Protein AF-A0A838DEV9-F1 (afdb_monomer_lite)

pLDDT: mean 85.64, std 13.44, range [37.09, 95.88]

Structure (mmCIF, N/CA/C/O backbone):
data_AF-A0A838DEV9-F1
#
_entry.id   AF-A0A838DEV9-F1
#
loop_
_atom_site.group_PDB
_atom_site.id
_atom_site.type_symbol
_atom_site.label_atom_id
_atom_site.label_alt_id
_atom_site.label_comp_id
_atom_site.label_asym_id
_atom_site.label_entity_id
_atom_site.label_seq_id
_atom_site.pdbx_PDB_ins_code
_atom_site.Cartn_x
_atom_site.Cartn_y
_atom_site.Cartn_z
_atom_site.occupancy
_atom_site.B_iso_or_equiv
_atom_site.auth_seq_id
_atom_site.auth_comp_id
_atom_site.auth_asym_id
_atom_site.auth_atom_id
_atom_site.pdbx_PDB_model_num
ATOM 1 N N . MET A 1 1 ? 2.112 0.682 4.768 1.00 68.56 1 MET A N 1
ATOM 2 C CA . MET A 1 1 ? 2.849 -0.602 4.944 1.00 68.56 1 MET A CA 1
ATOM 3 C C . MET A 1 1 ? 4.319 -0.300 5.210 1.00 68.56 1 MET A C 1
ATOM 5 O O . MET A 1 1 ? 4.799 0.676 4.663 1.00 68.56 1 MET A O 1
ATOM 9 N N . THR A 1 2 ? 5.035 -1.072 6.036 1.00 70.88 2 THR A N 1
ATOM 10 C CA . THR A 1 2 ? 6.405 -0.718 6.493 1.00 70.88 2 THR A CA 1
ATOM 11 C C . THR A 1 2 ? 7.540 -1.089 5.528 1.00 70.88 2 THR A C 1
ATOM 13 O O . THR A 1 2 ? 8.685 -0.697 5.756 1.00 70.88 2 THR A O 1
ATOM 16 N N . GLY A 1 3 ? 7.267 -1.916 4.513 1.00 71.44 3 GLY A N 1
ATOM 17 C CA . GLY A 1 3 ? 8.285 -2.483 3.618 1.00 71.44 3 GLY A CA 1
ATOM 18 C C . GLY A 1 3 ? 9.318 -3.397 4.300 1.00 71.44 3 GLY A C 1
ATOM 19 O O . GLY A 1 3 ? 10.288 -3.797 3.673 1.00 71.44 3 GLY A O 1
ATOM 20 N N . HIS A 1 4 ? 9.118 -3.731 5.581 1.00 79.25 4 HIS A N 1
ATOM 21 C CA . HIS A 1 4 ? 10.012 -4.556 6.394 1.00 79.25 4 HIS A CA 1
ATOM 22 C C . HIS A 1 4 ? 9.183 -5.564 7.188 1.00 79.25 4 HIS A C 1
ATOM 24 O O . HIS A 1 4 ? 8.400 -5.163 8.053 1.00 79.25 4 HIS A O 1
ATOM 30 N N . ALA A 1 5 ? 9.377 -6.861 6.934 1.00 81.50 5 ALA A N 1
ATOM 31 C CA . ALA A 1 5 ? 8.543 -7.921 7.505 1.00 81.50 5 ALA A CA 1
ATOM 32 C C . ALA A 1 5 ? 8.507 -7.905 9.044 1.00 81.50 5 ALA A C 1
ATOM 34 O O . ALA A 1 5 ? 7.425 -7.922 9.625 1.00 81.50 5 ALA A O 1
ATOM 35 N N . ALA A 1 6 ? 9.663 -7.774 9.705 1.00 86.25 6 ALA A N 1
ATOM 36 C CA . ALA A 1 6 ? 9.735 -7.716 11.169 1.00 86.25 6 ALA A CA 1
ATOM 37 C C . ALA A 1 6 ? 8.945 -6.523 11.741 1.00 86.25 6 ALA A C 1
ATOM 39 O O . ALA A 1 6 ? 8.083 -6.695 12.599 1.00 86.25 6 ALA A O 1
ATOM 40 N N . LYS A 1 7 ? 9.144 -5.323 11.179 1.00 87.75 7 LYS A N 1
ATOM 41 C CA . LYS A 1 7 ? 8.395 -4.119 11.577 1.00 87.75 7 LYS A CA 1
ATOM 42 C C . LYS A 1 7 ? 6.895 -4.253 11.290 1.00 87.75 7 LYS A C 1
ATOM 44 O O . LYS A 1 7 ? 6.072 -3.775 12.061 1.00 87.75 7 LYS A O 1
ATOM 49 N N . ALA A 1 8 ? 6.523 -4.895 10.179 1.00 86.69 8 ALA A N 1
ATOM 50 C CA . ALA A 1 8 ? 5.122 -5.161 9.856 1.00 86.69 8 ALA A CA 1
ATOM 51 C C . ALA A 1 8 ? 4.482 -6.099 10.890 1.00 86.69 8 ALA A C 1
ATOM 53 O O . ALA A 1 8 ? 3.365 -5.847 11.337 1.00 86.69 8 ALA A O 1
ATOM 54 N N . GLN A 1 9 ? 5.203 -7.144 11.303 1.00 90.75 9 GLN A N 1
ATOM 55 C CA . GLN A 1 9 ? 4.759 -8.080 12.330 1.00 90.75 9 GLN A CA 1
ATOM 56 C C . GLN A 1 9 ? 4.582 -7.390 13.688 1.00 90.75 9 GLN A C 1
ATOM 58 O O . GLN A 1 9 ? 3.568 -7.610 14.348 1.00 90.75 9 GLN A O 1
ATOM 63 N N . GLU A 1 10 ? 5.514 -6.525 14.088 1.00 92.88 10 GLU A N 1
ATOM 64 C CA . GLU A 1 10 ? 5.401 -5.732 15.318 1.00 92.88 10 GLU A CA 1
ATOM 65 C C . GLU A 1 10 ? 4.161 -4.831 15.303 1.00 92.88 10 GLU A C 1
ATOM 67 O O . GLU A 1 10 ? 3.377 -4.836 16.256 1.00 92.88 10 GLU A O 1
ATOM 72 N N . VAL A 1 11 ? 3.940 -4.104 14.201 1.00 93.06 11 VAL A N 1
ATOM 73 C CA . VAL A 1 11 ? 2.749 -3.263 14.023 1.00 93.06 11 VAL A CA 1
ATOM 74 C C . VAL A 1 11 ? 1.473 -4.101 14.092 1.00 93.06 11 VAL A C 1
ATOM 76 O O . VAL A 1 11 ? 0.559 -3.750 14.836 1.00 93.06 11 VAL A O 1
ATOM 79 N N . PHE A 1 12 ? 1.424 -5.230 13.382 1.00 92.75 12 PHE A N 1
ATOM 80 C CA . PHE A 1 12 ? 0.277 -6.138 13.395 1.00 92.75 12 PHE A CA 1
ATOM 81 C C . PHE A 1 12 ? -0.042 -6.635 14.809 1.00 92.75 12 PHE A C 1
ATOM 83 O O . PHE A 1 12 ? -1.183 -6.541 15.261 1.00 92.75 12 PHE A O 1
ATOM 90 N N . GLN A 1 13 ? 0.966 -7.124 15.535 1.00 95.06 13 GLN A N 1
ATOM 91 C CA . GLN A 1 13 ? 0.799 -7.612 16.904 1.00 95.06 13 GLN A CA 1
ATOM 92 C C . GLN A 1 13 ? 0.343 -6.500 17.853 1.00 95.06 13 GLN A C 1
ATOM 94 O O . GLN A 1 13 ? -0.484 -6.741 18.734 1.00 95.06 13 GLN A O 1
ATOM 99 N N . ALA A 1 14 ? 0.856 -5.280 17.681 1.00 95.44 14 ALA A N 1
ATOM 100 C CA . ALA A 1 14 ? 0.460 -4.135 18.488 1.00 95.44 14 ALA A CA 1
ATOM 101 C C . ALA A 1 14 ? -0.999 -3.720 18.230 1.00 95.44 14 ALA A C 1
ATOM 103 O O . ALA A 1 14 ? -1.735 -3.488 19.189 1.00 95.44 14 ALA A O 1
ATOM 104 N N . THR A 1 15 ? -1.438 -3.686 16.968 1.00 95.44 15 THR A N 1
ATOM 105 C CA . THR A 1 15 ? -2.837 -3.409 16.603 1.00 95.44 15 THR A CA 1
ATOM 106 C C . THR A 1 15 ? -3.778 -4.518 17.085 1.00 95.44 15 THR A C 1
ATOM 108 O O . THR A 1 15 ? -4.846 -4.225 17.619 1.00 95.44 15 THR A O 1
ATOM 111 N N . LEU A 1 16 ? -3.378 -5.791 16.983 1.00 95.06 16 LEU A N 1
ATOM 112 C CA . LEU A 1 16 ? -4.166 -6.914 17.501 1.00 95.06 16 LEU A CA 1
ATOM 113 C C . LEU A 1 16 ? -4.321 -6.857 19.023 1.00 95.06 16 LEU A C 1
ATOM 115 O O . LEU A 1 16 ? -5.416 -7.077 19.538 1.00 95.06 16 LEU A O 1
ATOM 119 N N . ARG A 1 17 ? -3.245 -6.525 19.744 1.00 95.56 17 ARG A N 1
ATOM 120 C CA . ARG A 1 17 ? -3.289 -6.344 21.199 1.00 95.56 17 ARG A CA 1
ATOM 121 C C . ARG A 1 17 ? -4.254 -5.225 21.591 1.00 95.56 17 ARG A C 1
ATOM 123 O O . ARG A 1 17 ? -5.054 -5.419 22.498 1.00 95.56 17 ARG A O 1
ATOM 130 N N . GLU A 1 18 ? -4.206 -4.093 20.893 1.00 95.25 18 GLU A N 1
ATOM 131 C CA . GLU A 1 18 ? -5.132 -2.975 21.110 1.00 95.25 18 GLU A CA 1
ATOM 132 C C . GLU A 1 18 ? -6.590 -3.393 20.864 1.00 95.25 18 GLU A C 1
ATOM 134 O O . GLU A 1 18 ? -7.459 -3.108 21.685 1.00 95.25 18 GLU A O 1
ATOM 139 N N . ALA A 1 19 ? -6.862 -4.121 19.776 1.00 94.25 19 ALA A N 1
ATOM 140 C CA . ALA A 1 19 ? -8.199 -4.634 19.480 1.00 94.25 19 ALA A CA 1
ATOM 141 C C . ALA A 1 19 ? -8.722 -5.561 20.589 1.00 94.25 19 ALA A C 1
ATOM 143 O O . ALA A 1 19 ? -9.878 -5.450 20.997 1.00 94.25 19 ALA A O 1
ATOM 144 N N . ALA A 1 20 ? -7.867 -6.458 21.090 1.00 94.69 20 ALA A N 1
ATOM 145 C CA . ALA A 1 20 ? -8.215 -7.391 22.155 1.00 94.69 20 ALA A CA 1
ATOM 146 C C . ALA A 1 20 ? -8.503 -6.674 23.483 1.00 94.69 20 ALA A C 1
ATOM 148 O O . ALA A 1 20 ? -9.487 -6.997 24.145 1.00 94.69 20 ALA A O 1
ATOM 149 N N . LEU A 1 21 ? -7.687 -5.680 23.853 1.00 95.56 21 LEU A N 1
ATOM 150 C CA . LEU A 1 21 ? -7.905 -4.869 25.057 1.00 95.56 21 LEU A CA 1
ATOM 151 C C . LEU A 1 21 ? -9.231 -4.108 24.980 1.00 95.56 21 LEU A C 1
ATOM 153 O O . LEU A 1 21 ? -10.036 -4.174 25.901 1.00 95.56 21 LEU A O 1
ATOM 157 N N . ARG A 1 22 ? -9.491 -3.447 23.852 1.00 94.31 22 ARG A N 1
ATOM 158 C CA . ARG A 1 22 ? -10.754 -2.752 23.579 1.00 94.31 22 ARG A CA 1
ATOM 159 C C . ARG A 1 22 ? -11.970 -3.662 23.707 1.00 94.31 22 ARG A C 1
ATOM 161 O O . ARG A 1 22 ? -12.927 -3.320 24.393 1.00 94.31 22 ARG A O 1
ATOM 168 N N . ALA A 1 23 ? -11.911 -4.843 23.096 1.00 94.31 23 ALA A N 1
ATOM 169 C CA . ALA A 1 23 ? -12.980 -5.829 23.201 1.00 94.31 23 ALA A CA 1
ATOM 170 C C . ALA A 1 23 ? -13.193 -6.305 24.651 1.00 94.31 23 ALA A C 1
ATOM 172 O O . ALA A 1 23 ? -14.332 -6.476 25.071 1.00 94.31 23 ALA A O 1
ATOM 173 N N . ALA A 1 24 ? -12.121 -6.466 25.436 1.00 95.88 24 ALA A N 1
ATOM 174 C CA . ALA A 1 24 ? -12.216 -6.828 26.853 1.00 95.88 24 ALA A CA 1
ATOM 175 C C . ALA A 1 24 ? -12.859 -5.732 27.726 1.00 95.88 24 ALA A C 1
ATOM 177 O O . ALA A 1 24 ? -13.375 -6.034 28.800 1.00 95.88 24 ALA A O 1
ATOM 178 N N . HIS A 1 25 ? -12.849 -4.480 27.262 1.00 95.25 25 HIS A N 1
ATOM 179 C CA . HIS A 1 25 ? -13.494 -3.335 27.906 1.00 95.25 25 HIS A CA 1
ATOM 180 C C . HIS A 1 25 ? -14.892 -3.016 27.346 1.00 95.25 25 HIS A C 1
ATOM 182 O O . HIS A 1 25 ? -15.428 -1.959 27.655 1.00 95.25 25 HIS A O 1
ATOM 188 N N . ASP A 1 26 ? -15.486 -3.916 26.553 1.00 94.25 26 ASP A N 1
ATOM 189 C CA . ASP A 1 26 ? -16.790 -3.722 25.892 1.00 94.25 26 ASP A CA 1
ATOM 190 C C . ASP A 1 26 ? -16.815 -2.540 24.895 1.00 94.25 26 ASP A C 1
ATOM 192 O O . ASP A 1 26 ? -17.859 -1.986 24.558 1.00 94.25 26 ASP A O 1
ATOM 196 N N . GLU A 1 27 ? -15.644 -2.174 24.363 1.00 94.88 27 GLU A N 1
ATOM 197 C CA . GLU A 1 27 ? -15.465 -1.113 23.366 1.00 94.88 27 GLU A CA 1
ATOM 198 C C . GLU A 1 27 ? -14.863 -1.658 22.055 1.00 94.88 27 GLU A C 1
ATOM 200 O O . GLU A 1 27 ? -13.807 -1.188 21.616 1.00 94.88 27 GLU A O 1
ATOM 205 N N . PRO A 1 28 ? -15.473 -2.665 21.395 1.00 92.25 28 PRO A N 1
ATOM 206 C CA . PRO A 1 28 ? -14.883 -3.271 20.208 1.00 92.25 28 PRO A CA 1
ATOM 207 C C . PRO A 1 28 ? -14.678 -2.245 19.075 1.00 92.25 28 PRO A C 1
ATOM 209 O O . PRO A 1 28 ? -15.364 -1.218 19.011 1.00 92.25 28 PRO A O 1
ATOM 212 N N . PRO A 1 29 ? -13.745 -2.513 18.141 1.00 91.88 29 PRO A N 1
ATOM 213 C CA . PRO A 1 29 ? -13.544 -1.678 16.964 1.00 91.88 29 PRO A CA 1
ATOM 214 C C . PRO A 1 29 ? -14.853 -1.316 16.245 1.00 91.88 29 PRO A C 1
ATOM 216 O O . PRO A 1 29 ? -15.685 -2.176 15.968 1.00 91.88 29 PRO A O 1
ATOM 219 N N . LYS A 1 30 ? -15.016 -0.028 15.913 1.00 87.19 30 LYS A N 1
ATOM 220 C CA . LYS A 1 30 ? -16.280 0.542 15.401 1.00 87.19 30 LYS A CA 1
ATOM 221 C C . LYS A 1 30 ? -16.726 -0.011 14.044 1.00 87.19 30 LYS A C 1
ATOM 223 O O . LYS A 1 30 ? -17.903 0.061 13.711 1.00 87.19 30 LYS A O 1
ATOM 228 N N . ASP A 1 31 ? -15.781 -0.485 13.240 1.00 90.56 31 ASP A N 1
ATOM 229 C CA . ASP A 1 31 ? -16.024 -1.055 11.920 1.00 90.56 31 ASP A CA 1
ATOM 230 C C . ASP A 1 31 ? -14.884 -2.014 11.534 1.00 90.56 31 ASP A C 1
ATOM 232 O O . ASP A 1 31 ? -13.831 -2.049 12.179 1.00 90.56 31 ASP A O 1
ATOM 236 N N . ARG A 1 32 ? -15.077 -2.771 10.446 1.00 88.19 32 ARG A N 1
ATOM 237 C CA . ARG A 1 32 ? -14.072 -3.717 9.931 1.00 88.19 32 ARG A CA 1
ATOM 238 C C . ARG A 1 32 ? -12.768 -3.059 9.465 1.00 88.19 32 ARG A C 1
ATOM 240 O O . ARG A 1 32 ? -11.741 -3.725 9.405 1.00 88.19 32 ARG A O 1
ATOM 247 N N . LEU A 1 33 ? -12.795 -1.771 9.115 1.00 91.31 33 LEU A N 1
ATOM 248 C CA . LEU A 1 33 ? -11.632 -1.039 8.608 1.00 91.31 33 LEU A CA 1
ATOM 249 C C . LEU A 1 33 ? -10.743 -0.500 9.725 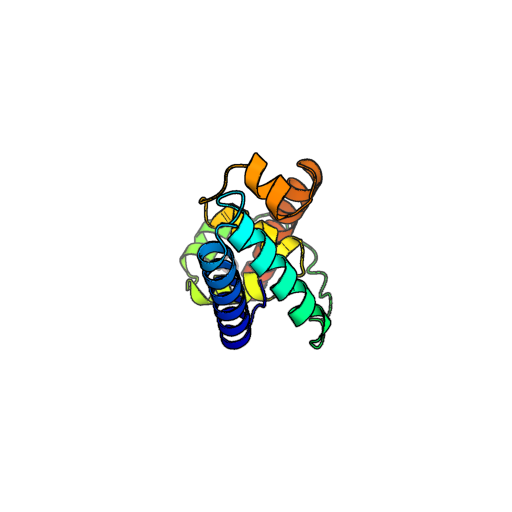1.00 91.31 33 LEU A C 1
ATOM 251 O O . LEU A 1 33 ? -9.605 -0.123 9.456 1.00 91.31 33 LEU A O 1
ATOM 255 N N . TRP A 1 34 ? -11.236 -0.457 10.965 1.00 93.88 34 TRP A N 1
ATOM 256 C CA . TRP A 1 34 ? -10.496 0.062 12.110 1.00 93.88 34 TRP A CA 1
ATOM 257 C C . TRP A 1 34 ? -9.109 -0.570 12.227 1.00 93.88 34 TRP A C 1
ATOM 259 O O . TRP A 1 34 ? -8.134 0.164 12.365 1.00 93.88 34 TRP A O 1
ATOM 269 N N . PHE A 1 35 ? -9.010 -1.895 12.075 1.00 92.31 35 PHE A N 1
ATOM 270 C CA . PHE A 1 35 ? -7.734 -2.605 12.174 1.00 92.31 35 PHE A CA 1
ATOM 271 C C . PHE A 1 35 ? -6.747 -2.123 11.106 1.00 92.31 35 PHE A C 1
ATOM 273 O O . PHE A 1 35 ? -5.594 -1.825 11.403 1.00 92.31 35 PHE A O 1
ATOM 280 N N . PHE A 1 36 ? -7.211 -1.983 9.864 1.00 91.62 36 PHE A N 1
ATOM 281 C CA . PHE A 1 36 ? -6.382 -1.536 8.747 1.00 91.62 36 PHE A CA 1
ATOM 282 C C . PHE A 1 36 ? -5.963 -0.071 8.887 1.00 91.62 36 PHE A C 1
ATOM 284 O O . PHE A 1 36 ? -4.811 0.256 8.605 1.00 91.62 36 PHE A O 1
ATOM 291 N N . ARG A 1 37 ? -6.862 0.807 9.353 1.00 92.31 37 ARG A N 1
ATOM 292 C CA . ARG A 1 37 ? -6.548 2.223 9.606 1.00 92.31 37 ARG A CA 1
ATOM 293 C C . ARG A 1 37 ? -5.508 2.370 10.714 1.00 92.31 37 ARG A C 1
ATOM 295 O O . ARG A 1 37 ? -4.518 3.069 10.519 1.00 92.31 37 ARG A O 1
ATOM 302 N N . ASP A 1 38 ? -5.702 1.679 11.836 1.00 92.88 38 ASP A N 1
ATOM 303 C CA . ASP A 1 38 ? -4.782 1.719 12.976 1.00 92.88 38 ASP A CA 1
ATOM 304 C C . ASP A 1 38 ? -3.407 1.142 12.605 1.00 92.88 38 ASP A C 1
ATOM 306 O O . ASP A 1 38 ? -2.380 1.791 12.810 1.00 92.88 38 ASP A O 1
ATOM 310 N N . ALA A 1 39 ? -3.380 -0.023 11.949 1.00 92.38 39 ALA A N 1
ATOM 311 C CA . ALA A 1 39 ? -2.143 -0.623 11.462 1.00 92.38 39 ALA A CA 1
ATOM 312 C C . ALA A 1 39 ? -1.430 0.282 10.444 1.00 92.38 39 ALA A C 1
ATOM 314 O O . ALA A 1 39 ? -0.212 0.452 10.520 1.00 92.38 39 ALA A O 1
ATOM 315 N N . ARG A 1 40 ? -2.161 0.910 9.509 1.00 90.50 40 ARG A N 1
ATOM 316 C CA . ARG A 1 40 ? -1.586 1.869 8.552 1.00 90.50 40 ARG A CA 1
ATOM 317 C C . ARG A 1 40 ? -0.960 3.056 9.276 1.00 90.50 40 ARG A C 1
ATOM 319 O O . ARG A 1 40 ? 0.184 3.382 8.980 1.00 90.50 40 ARG A O 1
ATOM 326 N N . TRP A 1 41 ? -1.671 3.672 10.217 1.00 90.75 41 TRP A N 1
ATOM 327 C CA . TRP A 1 41 ? -1.164 4.817 10.974 1.00 90.75 41 TRP A CA 1
ATOM 328 C C . TRP A 1 41 ? 0.120 4.471 11.741 1.00 90.75 41 TRP A C 1
ATOM 330 O O . TRP A 1 41 ? 1.123 5.172 11.624 1.00 90.75 41 TRP A O 1
ATOM 340 N N . ARG A 1 42 ? 0.150 3.317 12.418 1.00 91.25 42 ARG A N 1
ATOM 341 C CA . ARG A 1 42 ? 1.366 2.810 13.076 1.00 91.25 42 ARG A CA 1
ATOM 342 C C . ARG A 1 42 ? 2.507 2.550 12.090 1.00 91.25 42 ARG A C 1
ATOM 344 O O . ARG A 1 42 ? 3.656 2.848 12.401 1.00 91.25 42 ARG A O 1
ATOM 351 N N . CYS A 1 43 ? 2.211 2.028 10.896 1.00 88.62 43 CYS A N 1
ATOM 352 C CA . CYS A 1 43 ? 3.221 1.854 9.850 1.00 88.62 43 CYS A CA 1
ATOM 353 C C . CYS A 1 43 ? 3.830 3.189 9.403 1.00 88.62 43 CYS A C 1
ATOM 355 O O . CYS A 1 43 ? 5.030 3.227 9.147 1.00 88.62 43 CYS A O 1
ATOM 357 N N . LEU A 1 44 ? 3.021 4.248 9.282 1.00 86.25 44 LEU A N 1
ATOM 358 C CA . LEU A 1 44 ? 3.499 5.579 8.893 1.00 86.25 44 LEU A CA 1
ATOM 359 C C . LEU A 1 44 ? 4.466 6.136 9.942 1.00 86.25 44 LEU A C 1
ATOM 361 O O . LEU A 1 44 ? 5.569 6.530 9.585 1.00 86.25 44 LEU A O 1
ATOM 365 N N . ILE A 1 45 ? 4.121 6.035 11.229 1.00 86.88 45 ILE A N 1
ATOM 366 C CA . ILE A 1 45 ? 5.004 6.448 12.334 1.00 86.88 45 ILE A CA 1
ATOM 367 C C . ILE A 1 45 ? 6.340 5.702 12.292 1.00 86.88 45 ILE A C 1
ATOM 369 O O . ILE A 1 45 ? 7.407 6.302 12.395 1.00 86.88 45 ILE A O 1
ATOM 373 N N . VAL A 1 46 ? 6.300 4.378 12.124 1.00 83.31 46 VAL A N 1
ATOM 374 C CA . VAL A 1 46 ? 7.516 3.555 12.054 1.00 83.31 46 VAL A CA 1
ATOM 375 C C . VAL A 1 46 ? 8.366 3.900 10.824 1.00 83.31 46 VAL A C 1
ATOM 377 O O . VAL A 1 46 ? 9.594 3.816 10.884 1.00 83.31 46 VAL A O 1
ATOM 380 N N . ALA A 1 47 ? 7.735 4.276 9.709 1.00 76.12 47 ALA A N 1
ATOM 381 C CA . ALA A 1 47 ? 8.431 4.712 8.503 1.00 76.12 47 ALA A CA 1
ATOM 382 C C . ALA A 1 47 ? 9.075 6.099 8.676 1.00 76.12 47 ALA A C 1
ATOM 384 O O . ALA A 1 47 ? 10.197 6.292 8.220 1.00 76.12 47 ALA A O 1
ATOM 385 N N . GLU A 1 48 ? 8.419 7.028 9.376 1.00 72.62 48 GLU A N 1
ATOM 386 C CA . GLU A 1 48 ? 8.965 8.351 9.720 1.00 72.62 48 GLU A CA 1
ATOM 387 C C . GLU A 1 48 ? 10.168 8.274 10.672 1.00 72.62 48 GLU A C 1
ATOM 389 O O . GLU A 1 48 ? 11.054 9.122 10.621 1.00 72.62 48 GLU A O 1
ATOM 394 N N . GLN A 1 49 ? 10.224 7.244 11.521 1.00 67.44 49 GLN A N 1
ATOM 395 C CA . GLN A 1 49 ? 11.332 7.000 12.454 1.00 67.44 49 GLN A CA 1
ATOM 396 C C . GLN A 1 49 ? 12.530 6.268 11.819 1.00 67.44 49 GLN A C 1
ATOM 398 O O . GLN A 1 49 ? 13.579 6.137 12.452 1.00 67.44 49 GLN A O 1
ATOM 403 N N . GLY A 1 50 ? 12.386 5.750 10.596 1.00 59.53 50 GLY A N 1
ATOM 404 C CA . GLY A 1 50 ? 13.472 5.144 9.825 1.00 59.53 50 GLY A CA 1
ATOM 405 C C . GLY A 1 50 ? 14.138 6.145 8.880 1.00 59.53 50 GLY A C 1
ATOM 406 O O . GLY A 1 50 ? 13.575 7.195 8.586 1.00 59.53 50 GLY A O 1
ATOM 407 N N . LEU A 1 51 ? 15.325 5.802 8.360 1.00 49.22 51 LEU A N 1
ATOM 408 C CA . LEU A 1 51 ? 15.860 6.455 7.161 1.00 49.22 51 LEU A CA 1
ATOM 409 C C . LEU A 1 51 ? 14.770 6.384 6.090 1.00 49.22 51 LEU A C 1
ATOM 411 O O . LEU A 1 51 ? 14.390 5.287 5.670 1.00 49.22 51 LEU A O 1
ATOM 415 N N . GLN A 1 52 ? 14.221 7.539 5.714 1.00 49.47 52 GLN A N 1
ATOM 416 C CA . GLN A 1 52 ? 13.297 7.602 4.597 1.00 49.47 52 GLN A CA 1
ATOM 417 C C . GLN A 1 52 ? 14.021 7.018 3.390 1.00 49.47 52 GLN A C 1
ATOM 419 O O . GLN A 1 52 ? 15.169 7.382 3.128 1.00 49.47 52 GLN A O 1
ATOM 424 N N . ALA A 1 53 ? 13.377 6.084 2.685 1.00 48.69 53 ALA A N 1
ATOM 425 C CA . ALA A 1 53 ? 13.835 5.750 1.349 1.00 48.69 53 ALA A CA 1
ATOM 426 C C . ALA A 1 53 ? 13.935 7.080 0.601 1.00 48.69 53 ALA A C 1
ATOM 428 O O . ALA A 1 53 ? 12.970 7.852 0.621 1.00 48.69 53 ALA A O 1
ATOM 429 N N . GLU A 1 54 ? 15.109 7.386 0.043 1.00 44.22 54 GLU A N 1
ATOM 430 C CA . GLU A 1 54 ? 15.249 8.555 -0.814 1.00 44.22 54 GLU A CA 1
ATOM 431 C C . GLU A 1 54 ? 14.094 8.514 -1.808 1.00 44.22 54 GLU A C 1
ATOM 433 O O . GLU A 1 54 ? 13.793 7.451 -2.362 1.00 44.22 54 GLU A O 1
ATOM 438 N N . SER A 1 55 ? 13.405 9.644 -1.975 1.00 46.34 55 SER A N 1
ATOM 439 C CA . SER A 1 55 ? 12.388 9.814 -3.005 1.00 46.34 55 SER A CA 1
ATOM 440 C C . SER A 1 55 ? 13.074 9.706 -4.363 1.00 46.34 55 SER A C 1
ATOM 442 O O . SER A 1 55 ? 13.307 10.706 -5.037 1.00 46.34 55 SER A O 1
ATOM 444 N N . GLY A 1 56 ? 13.432 8.487 -4.760 1.00 48.03 56 GLY A N 1
ATOM 445 C CA . GLY A 1 56 ? 13.756 8.134 -6.120 1.00 48.03 56 GLY A CA 1
ATOM 446 C C . GLY A 1 56 ? 12.467 8.331 -6.882 1.00 48.03 56 GLY A C 1
ATOM 447 O O . GLY A 1 56 ? 11.619 7.441 -6.938 1.00 48.03 56 GLY A O 1
ATOM 448 N N . HIS A 1 57 ? 12.265 9.547 -7.378 1.00 51.91 57 HIS A N 1
ATOM 449 C CA . HIS A 1 57 ? 11.217 9.821 -8.331 1.00 51.91 57 HIS A CA 1
ATOM 450 C C . HIS A 1 57 ? 11.575 8.993 -9.563 1.00 51.91 57 HIS A C 1
ATOM 452 O O . HIS A 1 57 ? 12.364 9.411 -10.401 1.00 51.91 57 HIS A O 1
ATOM 458 N N . LEU A 1 58 ? 11.062 7.765 -9.628 1.00 59.47 58 LEU A N 1
ATOM 459 C CA . LEU A 1 58 ? 11.065 7.020 -10.870 1.00 59.47 58 LEU A CA 1
ATOM 460 C C . LEU A 1 58 ? 10.167 7.824 -11.808 1.00 59.47 58 LEU A C 1
ATOM 462 O O . LEU A 1 58 ? 8.964 7.979 -11.550 1.00 59.47 58 LEU A O 1
ATOM 466 N N . GLU A 1 59 ? 10.771 8.412 -12.837 1.00 70.56 59 GLU A N 1
ATOM 467 C CA . GLU A 1 59 ? 10.023 8.948 -13.962 1.00 70.56 59 GLU A CA 1
ATOM 468 C C . GLU A 1 59 ? 9.244 7.778 -14.564 1.00 70.56 59 GLU A C 1
ATOM 470 O O . GLU A 1 59 ? 9.793 6.716 -14.854 1.00 70.56 59 GLU A O 1
ATOM 475 N N . GLY A 1 60 ? 7.922 7.917 -14.615 1.00 76.38 60 GLY A N 1
ATOM 476 C CA . GLY A 1 60 ? 7.066 6.839 -15.084 1.00 76.38 60 GLY A CA 1
ATOM 477 C C . GLY A 1 60 ? 7.125 6.731 -16.602 1.00 76.38 60 GLY A C 1
ATOM 478 O O . GLY A 1 60 ? 6.893 7.725 -17.285 1.00 76.38 60 GLY A O 1
ATOM 479 N N . THR A 1 61 ? 7.324 5.522 -17.112 1.00 83.06 61 THR A N 1
ATOM 480 C CA . THR A 1 61 ? 7.226 5.217 -18.545 1.00 83.06 61 THR A CA 1
ATOM 481 C C . THR A 1 61 ? 5.778 4.895 -18.914 1.00 83.06 61 THR A C 1
ATOM 483 O O . THR A 1 61 ? 5.015 4.385 -18.088 1.00 83.06 61 THR A O 1
ATOM 486 N N . GLU A 1 62 ? 5.353 5.199 -20.143 1.00 89.19 62 GLU A N 1
ATOM 487 C CA . GLU A 1 62 ? 4.080 4.673 -20.650 1.00 89.19 62 GLU A CA 1
ATOM 488 C C . GLU A 1 62 ? 4.070 3.141 -20.594 1.00 89.19 62 GLU A C 1
ATOM 490 O O . GLU A 1 62 ? 5.092 2.499 -20.808 1.00 89.19 62 GLU A O 1
ATOM 495 N N . ILE A 1 63 ? 2.917 2.548 -20.277 1.00 90.94 63 ILE A N 1
ATOM 496 C CA . ILE A 1 63 ? 2.810 1.091 -20.147 1.00 90.94 63 ILE A CA 1
ATOM 497 C C . ILE A 1 63 ? 2.988 0.469 -21.532 1.00 90.94 63 ILE A C 1
ATOM 499 O O . ILE A 1 63 ? 2.154 0.679 -22.416 1.00 90.94 63 ILE A O 1
ATOM 503 N N . ALA A 1 64 ? 4.062 -0.297 -21.706 1.00 90.75 64 ALA A N 1
ATOM 504 C CA . ALA A 1 64 ? 4.401 -0.892 -22.985 1.00 90.75 64 ALA A CA 1
ATOM 505 C C . ALA A 1 64 ? 3.453 -2.057 -23.338 1.00 90.75 64 ALA A C 1
ATOM 507 O O . ALA A 1 64 ? 2.994 -2.777 -22.445 1.00 90.75 64 ALA A O 1
ATOM 508 N N . PRO A 1 65 ? 3.186 -2.327 -24.631 1.00 91.06 65 PRO A N 1
ATOM 509 C CA . PRO A 1 65 ? 2.370 -3.473 -25.043 1.00 91.06 65 PRO A CA 1
ATOM 510 C C . PRO A 1 65 ? 2.919 -4.828 -24.564 1.00 91.06 65 PRO A C 1
ATOM 512 O O . PRO A 1 65 ? 2.149 -5.759 -24.331 1.00 91.06 65 PRO A O 1
ATOM 515 N N . HIS A 1 66 ? 4.239 -4.934 -24.383 1.00 89.19 66 HIS A N 1
ATOM 516 C CA . HIS A 1 66 ? 4.923 -6.147 -23.932 1.00 89.19 66 HIS A CA 1
ATOM 517 C C . HIS A 1 66 ? 4.997 -6.298 -22.400 1.00 89.19 66 HIS A C 1
ATOM 519 O O . HIS A 1 66 ? 5.501 -7.312 -21.913 1.00 89.19 66 HIS A O 1
ATOM 525 N N . ALA A 1 67 ? 4.442 -5.355 -21.627 1.00 90.69 67 ALA A N 1
ATOM 526 C CA . ALA A 1 67 ? 4.455 -5.382 -20.162 1.00 90.69 67 ALA A CA 1
ATOM 527 C C . ALA A 1 67 ? 3.935 -6.706 -19.586 1.00 90.69 67 ALA A C 1
ATOM 529 O O . ALA A 1 67 ? 4.508 -7.269 -18.658 1.00 90.69 67 ALA A O 1
ATOM 530 N N . ALA A 1 68 ? 2.855 -7.242 -20.164 1.00 91.19 68 ALA A N 1
ATOM 531 C CA . ALA A 1 68 ? 2.269 -8.504 -19.721 1.00 91.19 68 ALA A CA 1
ATOM 532 C C . ALA A 1 68 ? 3.244 -9.685 -19.866 1.00 91.19 68 ALA A C 1
ATOM 534 O O . ALA A 1 68 ? 3.281 -10.557 -18.998 1.00 91.19 68 ALA A O 1
ATOM 535 N N . ALA A 1 69 ? 4.055 -9.694 -20.929 1.00 90.94 69 ALA A N 1
ATOM 536 C CA . ALA A 1 69 ? 5.075 -10.714 -21.128 1.00 90.94 69 ALA A CA 1
ATOM 537 C C . ALA A 1 69 ? 6.194 -10.578 -20.087 1.00 90.94 69 ALA A C 1
ATOM 539 O O . ALA A 1 69 ? 6.542 -11.572 -19.459 1.00 90.94 69 ALA A O 1
ATOM 540 N N . GLN A 1 70 ? 6.700 -9.366 -19.828 1.00 92.12 70 GLN A N 1
ATOM 541 C CA . GLN A 1 70 ? 7.701 -9.130 -18.774 1.00 92.12 70 GLN A CA 1
ATOM 542 C C . GLN A 1 70 ? 7.177 -9.558 -17.392 1.00 92.12 70 GLN A C 1
ATOM 544 O O . GLN A 1 70 ? 7.853 -10.293 -16.676 1.00 92.12 70 GLN A O 1
ATOM 549 N N . ILE A 1 71 ? 5.940 -9.180 -17.047 1.00 91.12 71 ILE A N 1
ATOM 550 C CA . ILE A 1 71 ? 5.292 -9.550 -15.777 1.00 91.12 71 ILE A CA 1
ATOM 551 C C . ILE A 1 71 ? 5.183 -11.070 -15.625 1.00 91.12 71 ILE A C 1
ATOM 553 O O . ILE A 1 71 ? 5.378 -11.581 -14.526 1.00 91.12 71 ILE A O 1
ATOM 557 N N . GLY A 1 72 ? 4.916 -11.800 -16.713 1.00 90.25 72 GLY A N 1
ATOM 558 C CA . GLY A 1 72 ? 4.842 -13.263 -16.699 1.00 90.25 72 GLY A CA 1
ATOM 559 C C . GLY A 1 72 ? 6.135 -13.963 -16.258 1.00 90.25 72 GLY A C 1
ATOM 560 O O . GLY A 1 72 ? 6.076 -15.116 -15.841 1.00 90.25 72 GLY A O 1
ATOM 561 N N . HIS A 1 73 ? 7.280 -13.277 -16.311 1.00 89.44 73 HIS A N 1
ATOM 562 C CA . HIS A 1 73 ? 8.576 -13.800 -15.868 1.00 89.44 73 HIS A CA 1
ATOM 563 C C . HIS A 1 73 ? 8.931 -13.412 -14.427 1.00 89.44 73 HIS A C 1
ATOM 565 O O . HIS A 1 73 ? 9.942 -13.880 -13.902 1.00 89.44 73 HIS A O 1
ATOM 571 N N . LEU A 1 74 ? 8.134 -12.559 -13.779 1.00 89.75 74 LEU A N 1
ATOM 572 C CA . LEU A 1 74 ? 8.413 -12.120 -12.420 1.00 89.75 74 LEU A CA 1
ATOM 573 C C . LEU A 1 74 ? 7.972 -13.140 -11.381 1.00 89.75 74 LEU A C 1
ATOM 575 O O . LEU A 1 74 ? 6.862 -13.674 -11.411 1.00 89.75 74 LEU A O 1
ATOM 579 N N . HIS A 1 75 ? 8.812 -13.295 -10.366 1.00 89.25 75 HIS A N 1
ATOM 580 C CA . HIS A 1 75 ? 8.424 -13.945 -9.130 1.00 89.25 75 HIS A CA 1
ATOM 581 C C . HIS A 1 75 ? 7.605 -12.989 -8.237 1.00 89.25 75 HIS A C 1
ATOM 583 O O . HIS A 1 75 ? 7.922 -11.794 -8.164 1.00 89.25 75 HIS A O 1
ATOM 589 N N . PRO A 1 76 ? 6.574 -13.477 -7.515 1.00 86.81 76 PRO A N 1
ATOM 590 C CA . PRO A 1 76 ? 5.747 -12.647 -6.632 1.00 86.81 76 PRO A CA 1
ATOM 591 C C . PRO A 1 76 ? 6.545 -11.837 -5.600 1.00 86.81 76 PRO A C 1
ATOM 593 O O . PRO A 1 76 ? 6.171 -10.715 -5.255 1.00 86.81 76 PRO A O 1
ATOM 596 N N . GLU A 1 77 ? 7.674 -12.369 -5.133 1.00 86.38 77 GLU A N 1
ATOM 597 C CA . GLU A 1 77 ? 8.565 -11.704 -4.186 1.00 86.38 77 GLU A CA 1
ATOM 598 C C . GLU A 1 77 ? 9.167 -10.419 -4.770 1.00 86.38 77 GLU A C 1
ATOM 600 O O . GLU A 1 77 ? 9.314 -9.432 -4.050 1.00 86.38 77 GLU A O 1
ATOM 605 N N . GLN A 1 78 ? 9.461 -10.387 -6.074 1.00 87.19 78 GLN A N 1
ATOM 606 C CA . GLN A 1 78 ? 9.994 -9.195 -6.742 1.00 87.19 78 GLN A CA 1
ATOM 607 C C . GLN A 1 78 ? 8.953 -8.070 -6.771 1.00 87.19 78 GLN A C 1
ATOM 609 O O . GLN A 1 78 ? 9.280 -6.916 -6.489 1.00 87.19 78 GLN A O 1
ATOM 614 N N . LEU A 1 79 ? 7.682 -8.409 -7.017 1.00 85.88 79 LEU A N 1
ATOM 615 C CA . LEU A 1 79 ? 6.581 -7.449 -6.936 1.00 85.88 79 LEU A CA 1
ATOM 616 C C . LEU A 1 79 ? 6.390 -6.941 -5.499 1.00 85.88 79 LEU A C 1
ATOM 618 O O . LEU A 1 79 ? 6.208 -5.742 -5.286 1.00 85.88 79 LEU A O 1
ATOM 622 N N . ALA A 1 80 ? 6.473 -7.826 -4.502 1.00 83.25 80 ALA A N 1
ATOM 623 C CA . ALA A 1 80 ? 6.361 -7.446 -3.095 1.00 83.25 80 ALA A CA 1
ATOM 624 C C . ALA A 1 80 ? 7.484 -6.488 -2.657 1.00 83.25 80 ALA A C 1
ATOM 626 O O . ALA A 1 80 ? 7.221 -5.522 -1.932 1.00 83.25 80 ALA A O 1
ATOM 627 N N . VAL A 1 81 ? 8.717 -6.720 -3.122 1.00 84.56 81 VAL A N 1
ATOM 628 C CA . VAL A 1 81 ? 9.862 -5.820 -2.907 1.00 84.56 81 VAL A CA 1
ATOM 629 C C . VAL A 1 81 ? 9.615 -4.467 -3.573 1.00 84.56 81 VAL A C 1
ATOM 631 O O . VAL A 1 81 ? 9.768 -3.437 -2.915 1.00 84.56 81 VAL A O 1
ATOM 634 N N . TRP A 1 82 ? 9.166 -4.453 -4.832 1.00 87.88 82 TRP A N 1
ATOM 635 C CA . TRP A 1 82 ? 8.890 -3.212 -5.557 1.00 87.88 82 TRP A CA 1
ATOM 636 C C . TRP A 1 82 ? 7.791 -2.375 -4.879 1.00 87.88 82 TRP A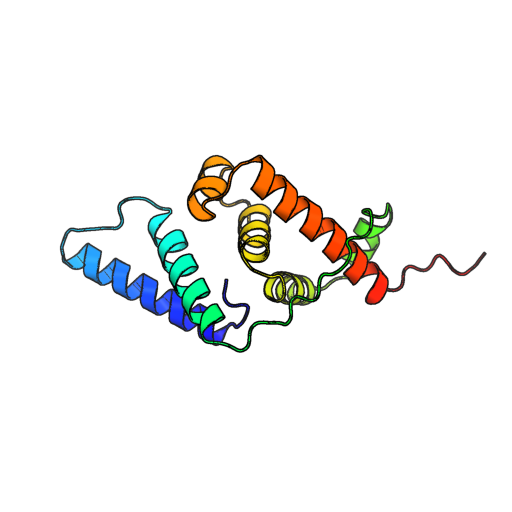 C 1
ATOM 638 O O . TRP A 1 82 ? 8.005 -1.198 -4.587 1.00 87.88 82 TRP A O 1
ATOM 648 N N . ILE A 1 83 ? 6.649 -2.983 -4.521 1.00 86.88 83 ILE A N 1
ATOM 649 C CA . ILE A 1 83 ? 5.567 -2.286 -3.798 1.00 86.88 83 ILE A CA 1
ATOM 650 C C . ILE A 1 83 ? 6.079 -1.754 -2.454 1.00 86.88 83 ILE A 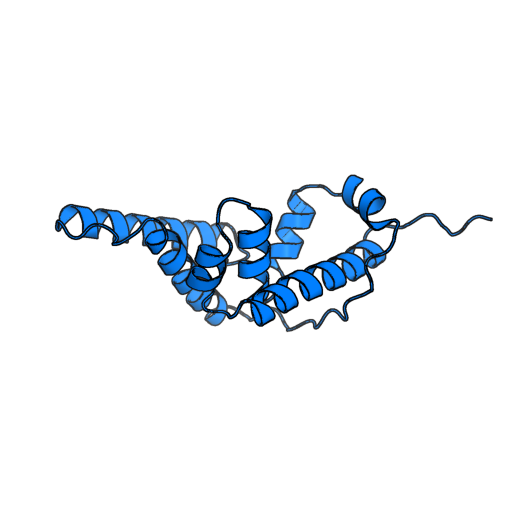C 1
ATOM 652 O O . ILE A 1 83 ? 5.752 -0.635 -2.060 1.00 86.88 83 ILE A O 1
ATOM 656 N N . SER A 1 84 ? 6.895 -2.536 -1.742 1.00 82.94 84 SER A N 1
ATOM 657 C CA . SER A 1 84 ? 7.463 -2.145 -0.446 1.00 82.94 84 SER A CA 1
ATOM 658 C C . SER A 1 84 ? 8.380 -0.923 -0.538 1.00 82.94 84 SER A C 1
ATOM 660 O O . SER A 1 84 ? 8.405 -0.118 0.398 1.00 82.94 84 SER A O 1
ATOM 662 N N . ALA A 1 85 ? 9.082 -0.763 -1.660 1.00 84.00 85 ALA A N 1
ATOM 663 C CA . ALA A 1 85 ? 9.972 0.360 -1.924 1.00 84.00 85 ALA A CA 1
ATOM 664 C C . ALA A 1 85 ? 9.240 1.654 -2.330 1.00 84.00 85 ALA A C 1
ATOM 666 O O . ALA A 1 85 ? 9.813 2.733 -2.196 1.00 84.00 85 ALA A O 1
ATOM 667 N N . ALA A 1 86 ? 7.982 1.584 -2.780 1.00 87.12 86 ALA A N 1
ATOM 668 C CA . ALA A 1 86 ? 7.215 2.776 -3.146 1.00 87.12 86 ALA A CA 1
ATOM 669 C C . ALA A 1 86 ? 6.975 3.709 -1.933 1.00 87.12 86 ALA A C 1
ATOM 671 O O . ALA A 1 86 ? 6.817 3.228 -0.803 1.00 87.12 86 ALA A O 1
ATOM 672 N N . PRO A 1 87 ? 6.905 5.039 -2.127 1.00 85.50 87 PRO A N 1
ATOM 673 C CA . PRO A 1 87 ? 6.609 5.980 -1.048 1.00 85.50 87 PRO A CA 1
ATOM 674 C C . PRO A 1 87 ? 5.144 5.884 -0.596 1.00 85.50 87 PRO A C 1
ATOM 676 O O . PRO A 1 87 ? 4.257 5.516 -1.366 1.00 85.50 87 PRO A O 1
ATOM 679 N N . ASP A 1 88 ? 4.847 6.250 0.652 1.00 86.25 88 ASP A N 1
ATOM 680 C CA . ASP A 1 88 ? 3.458 6.488 1.071 1.00 86.25 88 ASP A CA 1
ATOM 681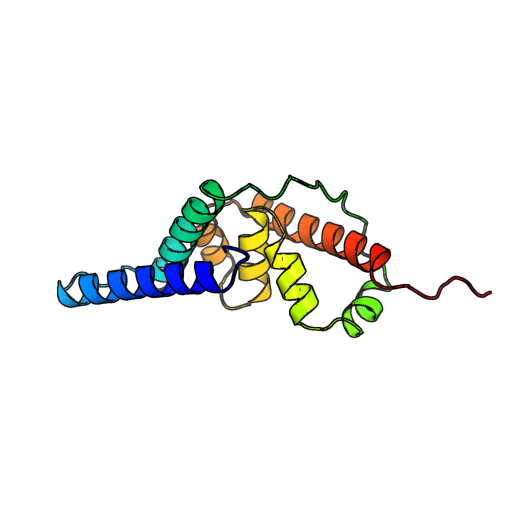 C C . ASP A 1 88 ? 3.011 7.902 0.632 1.00 86.25 88 ASP A C 1
ATOM 683 O O . ASP A 1 88 ? 3.827 8.822 0.651 1.00 86.25 88 ASP A O 1
ATOM 687 N N . PRO A 1 89 ? 1.744 8.102 0.206 1.00 90.12 89 PRO A N 1
ATOM 688 C CA . PRO A 1 89 ? 0.613 7.166 0.280 1.00 90.12 89 PRO A CA 1
ATOM 689 C C . PRO A 1 89 ? 0.517 6.149 -0.876 1.00 90.12 89 PRO A C 1
ATOM 691 O O . PRO A 1 89 ? -0.360 5.284 -0.854 1.00 90.12 89 PRO A O 1
ATOM 694 N N . GLN A 1 90 ? 1.391 6.226 -1.884 1.00 91.75 90 GLN A N 1
ATOM 695 C CA . GLN A 1 90 ? 1.316 5.407 -3.101 1.00 91.75 90 GLN A CA 1
ATOM 696 C C . GLN A 1 90 ? 1.438 3.904 -2.825 1.00 91.75 90 GLN A C 1
ATOM 698 O O . GLN A 1 90 ? 0.651 3.120 -3.348 1.00 91.75 90 GLN A O 1
ATOM 703 N N . ARG A 1 91 ? 2.364 3.496 -1.956 1.00 91.00 91 ARG A N 1
ATOM 704 C CA . ARG A 1 91 ? 2.536 2.105 -1.518 1.00 91.00 91 ARG A CA 1
ATOM 705 C C . ARG A 1 91 ? 1.263 1.518 -0.928 1.00 91.00 91 ARG A C 1
ATOM 707 O O . ARG A 1 91 ? 0.845 0.432 -1.321 1.00 91.00 91 ARG A O 1
ATOM 714 N N . SER A 1 92 ? 0.634 2.234 0.006 1.00 91.44 92 SER A N 1
ATOM 715 C CA . SER A 1 92 ? -0.622 1.780 0.607 1.00 91.44 92 SER A CA 1
ATOM 716 C C . SER A 1 92 ? -1.763 1.756 -0.417 1.00 91.44 92 SER A C 1
ATOM 718 O O . SER A 1 92 ? -2.597 0.858 -0.359 1.00 91.44 92 SER A O 1
ATOM 720 N N . ALA A 1 93 ? -1.776 2.686 -1.379 1.00 94.00 93 ALA A N 1
ATOM 721 C CA . ALA A 1 93 ? -2.744 2.688 -2.474 1.00 94.00 93 ALA A CA 1
ATOM 722 C C . ALA A 1 93 ? -2.592 1.475 -3.402 1.00 94.00 93 ALA A C 1
ATOM 724 O O . ALA A 1 93 ? -3.580 0.807 -3.689 1.00 94.00 93 ALA A O 1
ATOM 725 N N . LEU A 1 94 ? -1.366 1.160 -3.829 1.00 93.06 94 LEU A N 1
ATOM 726 C CA . LEU A 1 94 ? -1.074 -0.000 -4.673 1.00 93.06 94 LEU A CA 1
ATOM 727 C C . LEU A 1 94 ? -1.446 -1.304 -3.966 1.00 93.06 94 LEU A C 1
ATOM 729 O O . LEU A 1 94 ? -2.138 -2.134 -4.549 1.00 93.06 94 LEU A O 1
ATOM 733 N N . ALA A 1 95 ? -1.057 -1.455 -2.698 1.00 90.44 95 ALA A N 1
ATOM 734 C CA . ALA A 1 95 ? -1.406 -2.633 -1.915 1.00 90.44 95 ALA A CA 1
ATOM 735 C C . ALA A 1 95 ? -2.926 -2.790 -1.762 1.00 90.44 95 ALA A C 1
ATOM 737 O O . ALA A 1 95 ? -3.463 -3.840 -2.090 1.00 90.44 95 ALA A O 1
ATOM 738 N N . ALA A 1 96 ? -3.639 -1.747 -1.321 1.00 91.50 96 ALA A N 1
ATOM 739 C CA . ALA A 1 96 ? -5.087 -1.830 -1.125 1.00 91.50 96 ALA A CA 1
ATOM 740 C C . ALA A 1 96 ? -5.847 -2.097 -2.434 1.00 91.50 96 ALA A C 1
ATOM 742 O O . ALA A 1 96 ? -6.807 -2.862 -2.428 1.00 91.50 96 ALA A O 1
ATOM 743 N N . TYR A 1 97 ? -5.402 -1.500 -3.545 1.00 93.00 97 TYR A N 1
ATOM 744 C CA . TYR A 1 97 ? -6.031 -1.672 -4.853 1.00 93.00 97 TYR A CA 1
ATOM 745 C C . TYR A 1 97 ? -5.850 -3.087 -5.408 1.00 93.00 97 TYR A C 1
ATOM 747 O O . TYR A 1 97 ? -6.801 -3.660 -5.926 1.00 93.00 97 TYR A O 1
ATOM 755 N N . TYR A 1 98 ? -4.646 -3.657 -5.308 1.00 89.94 98 TYR A N 1
ATOM 756 C CA . TYR A 1 98 ? -4.347 -4.970 -5.890 1.00 89.94 98 TYR A CA 1
ATOM 757 C C . TYR A 1 98 ? -4.638 -6.157 -4.973 1.00 89.94 98 TYR A C 1
ATOM 759 O O . TYR A 1 98 ? -4.690 -7.280 -5.461 1.00 89.94 98 TYR A O 1
ATOM 767 N N . LEU A 1 99 ? -4.853 -5.930 -3.673 1.00 86.88 99 LEU A N 1
ATOM 768 C CA . LEU A 1 99 ? -5.401 -6.964 -2.793 1.00 86.88 99 LEU A CA 1
ATOM 769 C C . LEU A 1 99 ? -6.844 -7.333 -3.168 1.00 86.88 99 LEU A C 1
ATOM 771 O O . LEU A 1 99 ? -7.261 -8.436 -2.854 1.00 86.88 99 LEU A O 1
ATOM 775 N N . ASP A 1 100 ? -7.589 -6.427 -3.813 1.00 88.81 100 ASP A N 1
ATOM 776 C CA . ASP A 1 100 ? -8.994 -6.620 -4.223 1.00 88.81 100 ASP A CA 1
ATOM 777 C C . ASP A 1 100 ? -9.966 -6.946 -3.061 1.00 88.81 100 ASP A C 1
ATOM 779 O O . ASP A 1 100 ? -11.077 -7.427 -3.251 1.00 88.81 100 ASP A O 1
ATOM 783 N N . GLU A 1 101 ? -9.571 -6.628 -1.824 1.00 91.31 101 GLU A N 1
ATOM 784 C CA . GLU A 1 101 ? -10.362 -6.870 -0.602 1.00 91.31 101 GLU A CA 1
ATOM 785 C C . GLU A 1 101 ? -11.217 -5.657 -0.175 1.00 91.31 101 GLU A C 1
ATOM 787 O O . GLU A 1 101 ? -12.030 -5.724 0.755 1.00 91.31 101 GLU A O 1
ATOM 792 N N . PHE A 1 102 ? -11.017 -4.507 -0.827 1.00 93.62 102 PHE A N 1
ATOM 793 C CA . PHE A 1 102 ? -11.611 -3.229 -0.440 1.00 93.62 102 PHE A CA 1
ATOM 794 C C . PHE A 1 102 ? -12.421 -2.634 -1.583 1.00 93.62 102 PHE A C 1
ATOM 796 O O . PHE A 1 102 ? -11.928 -2.458 -2.696 1.00 93.62 102 PHE A O 1
ATOM 803 N N . SER A 1 103 ? -13.650 -2.207 -1.292 1.00 94.69 103 SER A N 1
ATOM 804 C CA . SER A 1 103 ? -14.390 -1.388 -2.253 1.00 94.69 103 SER A CA 1
ATOM 805 C C . SER A 1 103 ? -13.710 -0.027 -2.447 1.00 94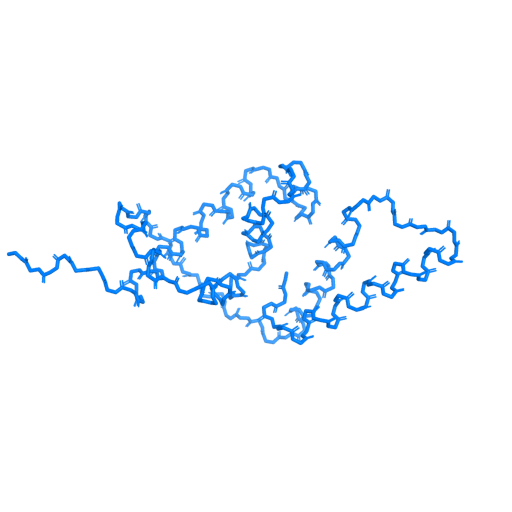.69 103 SER A C 1
ATOM 807 O O . SER A 1 103 ? -12.987 0.461 -1.574 1.00 94.6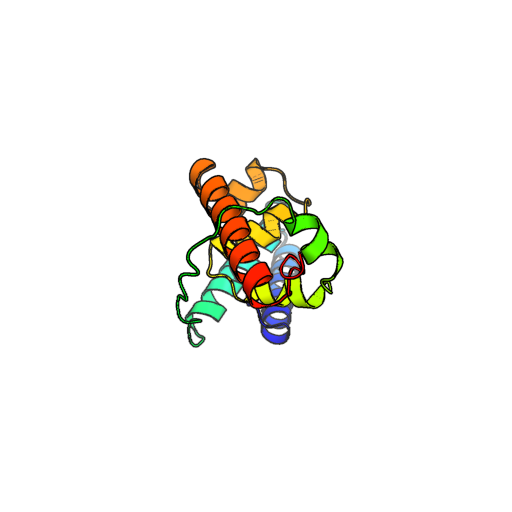9 103 SER A O 1
ATOM 809 N N . LEU A 1 104 ? -14.005 0.653 -3.561 1.00 94.38 104 LEU A N 1
ATOM 810 C CA . LEU A 1 104 ? -13.482 1.998 -3.830 1.00 94.38 104 LEU A CA 1
ATOM 811 C C . LEU A 1 104 ? -13.698 2.952 -2.646 1.00 94.38 104 LEU A C 1
ATOM 813 O O . LEU A 1 104 ? -12.773 3.637 -2.224 1.00 94.38 104 LEU A O 1
ATOM 817 N N . ARG A 1 105 ? -14.901 2.965 -2.062 1.00 95.12 105 ARG A N 1
ATOM 818 C CA . ARG A 1 105 ? -15.224 3.826 -0.914 1.00 95.12 105 ARG A CA 1
ATOM 819 C C . ARG A 1 105 ? -14.336 3.544 0.297 1.00 95.12 105 ARG A C 1
ATOM 821 O O . ARG A 1 105 ? -13.948 4.468 1.012 1.00 95.12 105 ARG A O 1
ATOM 828 N N . GLU A 1 106 ? -14.033 2.278 0.531 1.00 95.00 106 GLU A N 1
ATOM 829 C CA . GLU A 1 106 ? -13.213 1.847 1.657 1.00 95.00 106 GLU A CA 1
ATOM 830 C C . GLU A 1 106 ? -11.752 2.191 1.436 1.00 95.00 106 GLU A C 1
ATOM 832 O O . GLU A 1 106 ? -11.127 2.688 2.364 1.00 95.00 106 GLU A O 1
ATOM 837 N N . MET A 1 107 ? -11.243 2.049 0.209 1.00 95.25 107 MET A N 1
ATOM 838 C CA . MET A 1 107 ? -9.901 2.515 -0.142 1.00 95.25 107 MET A CA 1
ATOM 839 C C . MET A 1 107 ? -9.746 4.021 0.083 1.00 95.25 107 MET A C 1
ATOM 841 O O . MET A 1 107 ? -8.791 4.442 0.730 1.00 95.25 107 MET A O 1
ATOM 845 N N . LEU A 1 108 ? -10.701 4.836 -0.381 1.00 94.88 108 LEU A N 1
ATOM 846 C CA . LEU A 1 108 ? -10.662 6.292 -0.173 1.00 94.88 108 LEU A CA 1
ATOM 847 C C . LEU A 1 108 ? -10.676 6.658 1.315 1.00 94.88 108 LEU A C 1
ATOM 849 O O . LEU A 1 108 ? -9.954 7.552 1.746 1.00 94.88 108 LEU A O 1
ATOM 853 N N . THR A 1 109 ? -11.463 5.926 2.104 1.00 93.25 109 THR A N 1
ATOM 854 C CA . THR A 1 109 ? -11.563 6.123 3.555 1.00 93.25 109 THR A CA 1
ATOM 855 C C . THR A 1 109 ? -10.293 5.676 4.281 1.00 93.25 109 THR A C 1
ATOM 857 O O . THR A 1 109 ? -9.829 6.358 5.184 1.00 93.25 109 THR A O 1
ATOM 860 N N . LEU A 1 110 ? -9.728 4.528 3.902 1.00 92.56 110 LEU A N 1
ATOM 861 C CA . LEU A 1 110 ? -8.534 3.942 4.514 1.00 92.56 110 LEU A CA 1
ATOM 862 C C . LEU A 1 110 ? -7.279 4.781 4.248 1.00 92.56 110 LEU A C 1
ATOM 864 O O . LEU A 1 110 ? -6.404 4.884 5.108 1.00 92.56 110 LEU A O 1
ATOM 868 N N . LEU A 1 111 ? -7.177 5.330 3.039 1.00 92.06 111 LEU A N 1
ATOM 869 C CA . LEU A 1 111 ? -6.011 6.075 2.575 1.00 92.06 111 LEU A CA 1
ATOM 870 C C . LEU A 1 111 ? -6.124 7.580 2.828 1.00 92.06 111 LEU A C 1
ATOM 872 O O . LEU A 1 111 ? -5.111 8.262 2.714 1.00 92.06 111 LEU A O 1
ATOM 876 N N . GLU A 1 112 ? -7.318 8.066 3.182 1.00 93.31 112 GLU A N 1
ATOM 877 C CA . GLU A 1 112 ? -7.630 9.486 3.400 1.00 93.31 112 GLU A CA 1
ATOM 878 C C . GLU A 1 112 ? -7.368 10.351 2.153 1.00 93.31 112 GLU A C 1
ATOM 880 O O . GLU A 1 112 ? -6.893 11.479 2.243 1.00 93.31 112 GLU A O 1
ATOM 885 N N . VAL A 1 113 ? -7.696 9.815 0.972 1.00 94.50 113 VAL A N 1
ATOM 886 C CA . VAL A 1 113 ? -7.475 10.469 -0.331 1.00 94.50 113 VAL A CA 1
ATOM 887 C C . VAL A 1 113 ? -8.770 10.633 -1.116 1.00 94.50 113 VAL A C 1
ATOM 889 O O . VAL A 1 113 ? -9.751 9.910 -0.921 1.00 94.50 113 VAL A O 1
ATOM 892 N N . LYS A 1 114 ? -8.768 11.563 -2.072 1.00 95.69 114 LYS A N 1
ATOM 893 C CA . LYS A 1 114 ? -9.863 11.715 -3.044 1.00 95.69 114 LYS A CA 1
ATOM 894 C C . LYS A 1 114 ? -9.742 10.702 -4.183 1.00 95.69 114 LYS A C 1
ATOM 896 O O . LYS A 1 114 ? -8.663 10.202 -4.483 1.00 95.69 114 LYS A O 1
ATOM 901 N N . ALA A 1 115 ? -10.844 10.451 -4.894 1.00 95.00 115 ALA A N 1
ATOM 902 C CA . ALA A 1 115 ? -10.863 9.515 -6.026 1.00 95.00 115 ALA A CA 1
ATOM 903 C C . ALA A 1 115 ? -9.837 9.862 -7.121 1.00 95.00 115 ALA A C 1
ATOM 905 O O . ALA A 1 115 ? -9.145 8.977 -7.619 1.00 95.00 115 ALA A O 1
ATOM 906 N N . GLY A 1 116 ? -9.699 11.150 -7.454 1.00 93.25 116 GLY A N 1
ATOM 907 C CA . GLY A 1 116 ? -8.694 11.610 -8.416 1.00 93.25 116 GLY A CA 1
ATOM 908 C C . GLY A 1 116 ? -7.261 11.350 -7.943 1.00 93.25 116 GLY A C 1
ATOM 909 O O . GLY A 1 116 ? -6.436 10.884 -8.721 1.00 93.25 116 GLY A O 1
ATOM 910 N N . GLU A 1 117 ? -6.981 11.569 -6.657 1.00 95.81 117 GLU A N 1
ATOM 911 C CA . GLU A 1 117 ? -5.669 11.301 -6.055 1.00 95.81 117 GLU A CA 1
ATOM 912 C C . GLU A 1 117 ? -5.356 9.801 -6.064 1.00 95.81 117 GLU A C 1
ATOM 914 O O . GLU A 1 117 ? -4.279 9.410 -6.505 1.00 95.81 117 GLU A O 1
ATOM 919 N N . LEU A 1 118 ? -6.313 8.946 -5.682 1.00 95.12 118 LEU A N 1
ATOM 920 C CA . LEU A 1 118 ? -6.156 7.490 -5.765 1.00 95.12 118 LEU A CA 1
ATOM 921 C C . LEU A 1 118 ? -5.843 7.038 -7.200 1.00 95.12 118 LEU A C 1
ATOM 923 O O . LEU A 1 118 ? -4.921 6.252 -7.415 1.00 95.12 118 LEU A O 1
ATOM 927 N N . SER A 1 119 ? -6.572 7.574 -8.184 1.00 94.19 119 SER A N 1
ATOM 928 C CA . SER A 1 119 ? -6.332 7.289 -9.601 1.00 94.19 119 SER A CA 1
ATOM 929 C C . SER A 1 119 ? -4.913 7.671 -10.025 1.00 94.19 119 SER A C 1
ATOM 931 O O . SER A 1 119 ? -4.255 6.901 -10.727 1.00 94.19 119 SER A O 1
ATOM 933 N N . VAL A 1 120 ? -4.421 8.837 -9.594 1.00 95.06 120 VAL A N 1
ATOM 934 C CA . VAL A 1 120 ? -3.056 9.297 -9.885 1.00 95.06 120 VAL A CA 1
ATOM 935 C C . VAL A 1 120 ? -2.017 8.395 -9.221 1.00 95.06 120 VAL A C 1
ATOM 937 O O . VAL A 1 120 ? -1.084 7.973 -9.901 1.00 95.06 120 VAL A O 1
ATOM 940 N N . LEU A 1 121 ? -2.190 8.044 -7.942 1.00 94.56 121 LEU A N 1
ATOM 941 C CA . LEU A 1 121 ? -1.263 7.177 -7.205 1.00 94.56 121 LEU A CA 1
ATOM 942 C C . LEU A 1 121 ? -1.105 5.814 -7.893 1.00 94.56 121 LEU A C 1
ATOM 944 O O . LEU A 1 121 ? 0.021 5.383 -8.157 1.00 94.56 121 LEU A O 1
ATOM 948 N N . VAL A 1 122 ? -2.223 5.171 -8.247 1.00 94.31 122 VAL A N 1
ATOM 949 C CA . VAL A 1 122 ? -2.222 3.863 -8.921 1.00 94.31 122 VAL A CA 1
ATOM 950 C C . VAL A 1 122 ? -1.652 3.975 -10.336 1.00 94.31 122 VAL A C 1
ATOM 952 O O . VAL A 1 122 ? -0.779 3.192 -10.708 1.00 94.31 122 VAL A O 1
ATOM 955 N N . SER A 1 123 ? -2.087 4.964 -11.124 1.00 94.06 123 SER A N 1
ATOM 956 C CA . SER A 1 123 ? -1.628 5.123 -12.513 1.00 94.06 123 SER A CA 1
ATOM 957 C C . SER A 1 123 ? -0.139 5.461 -12.594 1.00 94.06 123 SER A C 1
ATOM 959 O O . SER A 1 123 ? 0.571 4.910 -13.430 1.00 94.06 123 SER A O 1
ATOM 961 N N . SER A 1 124 ? 0.350 6.336 -11.712 1.00 93.75 124 SER A N 1
ATOM 962 C CA . SER A 1 124 ? 1.778 6.643 -11.607 1.00 93.75 124 SER A CA 1
ATOM 963 C C . SER A 1 124 ? 2.574 5.418 -11.175 1.00 93.75 124 SER A C 1
ATOM 965 O O . SER A 1 124 ? 3.627 5.154 -11.743 1.00 93.75 124 SER A O 1
ATOM 967 N N . GLY A 1 125 ? 2.047 4.634 -10.229 1.00 93.19 125 GLY A N 1
ATOM 968 C CA . GLY A 1 125 ? 2.709 3.418 -9.763 1.00 93.19 125 GLY A CA 1
ATOM 969 C C . GLY A 1 125 ? 2.882 2.404 -10.888 1.00 93.19 125 GLY A C 1
ATOM 970 O O . GLY A 1 125 ? 3.968 1.872 -11.063 1.00 93.19 125 GLY A O 1
ATOM 971 N N . ARG A 1 126 ? 1.860 2.207 -11.729 1.00 93.81 126 ARG A N 1
ATOM 972 C CA . ARG A 1 126 ? 1.963 1.326 -12.906 1.00 93.81 126 ARG A CA 1
ATOM 973 C C . ARG A 1 126 ? 3.035 1.779 -13.897 1.00 93.81 126 ARG A C 1
ATOM 975 O O . ARG A 1 126 ? 3.783 0.950 -14.394 1.00 93.81 126 ARG A O 1
ATOM 982 N N . ARG A 1 127 ? 3.135 3.084 -14.160 1.00 94.19 127 ARG A N 1
ATOM 983 C CA . ARG A 1 127 ? 4.165 3.643 -15.054 1.00 94.19 127 ARG A CA 1
ATOM 984 C C . ARG A 1 127 ? 5.578 3.509 -14.485 1.00 94.19 127 ARG A C 1
ATOM 986 O O . ARG A 1 127 ? 6.523 3.219 -15.206 1.00 94.19 127 ARG A O 1
ATOM 993 N N . GLN A 1 128 ? 5.721 3.692 -13.178 1.00 94.12 128 GLN A N 1
ATOM 994 C CA . GLN A 1 128 ? 6.986 3.476 -12.474 1.00 94.12 128 GLN A CA 1
ATOM 995 C C . GLN A 1 128 ? 7.371 1.998 -12.437 1.00 94.12 128 GLN A C 1
ATOM 997 O O . GLN A 1 128 ? 8.547 1.661 -12.535 1.00 94.12 128 GLN A O 1
ATOM 1002 N N . PHE A 1 129 ? 6.381 1.114 -12.319 1.00 92.50 129 PHE A N 1
ATOM 1003 C CA . PHE A 1 129 ? 6.596 -0.319 -12.420 1.00 92.50 129 PHE A CA 1
ATOM 1004 C C . PHE A 1 129 ? 7.044 -0.712 -13.826 1.00 92.50 129 PHE A C 1
ATOM 1006 O O . PHE A 1 129 ? 7.984 -1.486 -13.940 1.00 92.50 129 PHE A O 1
ATOM 1013 N N . GLN A 1 130 ? 6.458 -0.126 -14.878 1.00 92.94 130 GLN A N 1
ATOM 1014 C CA . GLN A 1 130 ? 6.935 -0.329 -16.248 1.00 92.94 130 GLN A CA 1
ATOM 1015 C C . GLN A 1 130 ? 8.402 0.080 -16.405 1.00 92.94 130 GLN A C 1
ATOM 1017 O O . GLN A 1 130 ? 9.203 -0.723 -16.862 1.00 92.94 130 GLN A O 1
ATOM 1022 N N . ALA A 1 131 ? 8.777 1.280 -15.952 1.00 91.44 131 ALA A N 1
ATOM 1023 C CA . ALA A 1 131 ? 10.171 1.728 -16.003 1.00 91.44 131 ALA A CA 1
ATOM 1024 C C . ALA A 1 131 ? 11.123 0.747 -15.290 1.00 91.44 131 ALA A C 1
ATOM 1026 O O . ALA A 1 131 ? 12.236 0.489 -15.744 1.00 91.44 131 ALA A O 1
ATOM 1027 N N . TRP A 1 132 ? 10.674 0.173 -14.170 1.00 91.94 132 TRP A N 1
ATOM 1028 C CA . TRP A 1 132 ? 11.424 -0.850 -13.449 1.00 91.94 132 TRP A CA 1
ATOM 1029 C C . TRP A 1 132 ? 11.493 -2.186 -14.207 1.00 91.94 132 TRP A C 1
ATOM 1031 O O . TRP A 1 132 ? 12.557 -2.804 -14.221 1.00 91.94 132 TRP A O 1
ATOM 1041 N N . LEU A 1 133 ? 10.409 -2.623 -14.859 1.00 91.44 133 LEU A N 1
ATOM 1042 C CA . LEU A 1 133 ? 10.402 -3.807 -15.726 1.00 91.44 133 LEU A CA 1
ATOM 1043 C C . LEU A 1 133 ? 11.422 -3.653 -16.852 1.00 91.44 133 LEU A C 1
ATOM 1045 O O . LEU A 1 133 ? 12.255 -4.536 -17.020 1.00 91.44 133 LEU A O 1
ATOM 1049 N N . ASP A 1 134 ? 11.419 -2.516 -17.544 1.00 89.94 134 ASP A N 1
ATOM 1050 C CA . ASP A 1 134 ? 12.334 -2.239 -18.658 1.00 89.94 134 ASP A CA 1
ATOM 1051 C C . ASP A 1 134 ? 13.804 -2.268 -18.214 1.00 89.94 134 ASP A C 1
ATOM 1053 O O . ASP A 1 134 ? 14.674 -2.752 -18.934 1.00 89.94 134 ASP A O 1
ATOM 1057 N N . ALA A 1 135 ? 14.086 -1.792 -16.999 1.00 88.19 135 ALA A N 1
ATOM 1058 C CA . ALA A 1 135 ? 15.436 -1.772 -16.444 1.00 88.19 135 ALA A CA 1
ATOM 1059 C C . ALA A 1 135 ? 15.917 -3.134 -15.911 1.00 88.19 135 ALA A C 1
ATOM 1061 O O . ALA A 1 135 ? 17.123 -3.356 -15.803 1.00 88.19 135 ALA A O 1
ATOM 1062 N N . THR A 1 136 ? 15.005 -4.027 -15.515 1.00 85.69 136 THR A N 1
ATOM 1063 C CA . THR A 1 136 ? 15.349 -5.271 -14.795 1.00 85.69 136 THR A CA 1
ATOM 1064 C C . THR A 1 136 ? 15.044 -6.547 -15.564 1.00 85.69 136 THR A C 1
ATOM 1066 O O . THR A 1 136 ? 15.607 -7.595 -15.252 1.00 85.69 136 THR A O 1
ATOM 1069 N N . THR A 1 137 ? 14.174 -6.466 -16.566 1.00 79.75 137 THR A N 1
ATOM 1070 C CA . THR A 1 137 ? 13.716 -7.591 -17.373 1.00 79.75 137 THR A CA 1
ATOM 1071 C C . THR A 1 137 ? 14.001 -7.274 -18.837 1.00 79.75 137 THR A C 1
ATOM 1073 O O . THR A 1 137 ? 13.287 -6.461 -19.429 1.00 79.75 137 THR A O 1
ATOM 1076 N N . PRO A 1 138 ? 15.033 -7.890 -19.441 1.00 70.00 138 PRO A N 1
ATOM 1077 C CA . PRO A 1 138 ? 15.331 -7.662 -20.845 1.00 70.00 138 PRO A CA 1
ATOM 1078 C C . PRO A 1 138 ? 14.122 -8.050 -21.700 1.00 70.00 138 PRO A C 1
ATOM 1080 O O . PRO A 1 138 ? 13.611 -9.167 -21.605 1.00 70.00 138 PRO A O 1
ATOM 1083 N N . HIS A 1 139 ? 13.669 -7.119 -22.535 1.00 66.81 139 HIS A N 1
ATOM 1084 C CA . HIS A 1 139 ? 12.711 -7.397 -23.597 1.00 66.81 139 HIS A CA 1
ATOM 1085 C C . HIS A 1 139 ? 13.510 -7.635 -24.878 1.00 66.81 139 HIS A C 1
ATOM 1087 O O . HIS A 1 139 ? 14.196 -6.735 -25.358 1.00 66.81 139 HIS A O 1
ATOM 1093 N N . TYR A 1 140 ? 13.496 -8.865 -25.392 1.00 55.97 140 TYR A N 1
ATOM 1094 C CA . TYR A 1 140 ? 14.175 -9.199 -26.644 1.00 55.97 140 TYR A CA 1
ATOM 1095 C C . TYR A 1 140 ? 13.383 -8.621 -27.826 1.00 55.97 140 TYR A C 1
ATOM 1097 O O . TYR A 1 140 ? 12.531 -9.291 -28.403 1.00 55.97 140 TYR A O 1
ATOM 1105 N N . GLU A 1 141 ? 13.679 -7.369 -28.167 1.00 55.69 141 GLU A N 1
ATOM 1106 C CA . GLU A 1 141 ? 13.355 -6.734 -29.455 1.00 55.69 141 GLU A CA 1
ATOM 1107 C C . GLU A 1 141 ? 14.617 -6.209 -30.176 1.00 55.69 141 GLU A C 1
ATOM 1109 O O . GLU A 1 141 ? 14.505 -5.463 -31.139 1.00 55.69 141 GLU A O 1
ATOM 1114 N N . ASP A 1 142 ? 15.818 -6.639 -29.769 1.00 47.16 142 ASP A N 1
ATOM 1115 C CA . ASP A 1 142 ? 17.073 -6.414 -30.506 1.00 47.16 142 ASP A CA 1
ATOM 1116 C C . ASP A 1 142 ? 17.537 -7.728 -31.159 1.00 47.16 142 ASP A C 1
ATOM 1118 O O . ASP A 1 142 ? 18.454 -8.382 -30.676 1.00 47.16 142 ASP A O 1
ATOM 1122 N N . GLU A 1 143 ? 16.858 -8.155 -32.226 1.00 43.06 143 GLU A N 1
ATOM 1123 C CA . GLU A 1 143 ? 17.412 -9.014 -33.289 1.00 43.06 143 GLU A CA 1
ATOM 1124 C C . GLU A 1 143 ? 16.408 -9.071 -34.459 1.00 43.06 143 GLU A C 1
ATOM 1126 O O . GLU A 1 143 ? 15.544 -9.947 -34.536 1.00 43.06 143 GLU A O 1
ATOM 1131 N N . ALA A 1 144 ? 16.512 -8.100 -35.372 1.00 37.09 144 ALA A N 1
ATOM 1132 C CA . ALA A 1 144 ? 16.007 -8.187 -36.743 1.00 37.09 144 ALA A CA 1
ATOM 1133 C C . ALA A 1 144 ? 16.915 -7.393 -37.690 1.00 37.09 144 ALA A C 1
ATOM 1135 O O . ALA A 1 144 ? 17.175 -6.203 -37.400 1.00 37.09 144 ALA A O 1
#

Radius of gyration: 17.78 Å; chains: 1; bounding box: 34×26×65 Å

Sequence (144 aa):
MTGHAAKAQEVFQATLREAALRAAHDEPPKDRLWFFRDARWRCLIVAEQGLQAESGHLEGTEIAPHAAAQIGHLHPEQLAVWISAAPDPQRSALAAYYLDEFSLREMLTLLEVKAGELSVLVSSGRRQFQAWLDATTPHYEDEA

Foldseek 3Di:
DQLDPVQLVVLLVVLVVVQVVCVVVVRHDPDPCSSLLSSVVSSVVVCVVDDNLPPPVQPFADQDPCNVVLVVPDDVVVVSNLLSSDDPPLSVLCVVVVVPPDDPVSSCVSRVHDPVVSVCSNVRSSRSVRSVSVVPPPDPPPDD

Secondary structure (DSSP, 8-state):
--S-HHHHHHHHHHHHHHHHHHHHTT---SSTTHHHHHHHHHHHHHHHTS-PPP----PPPP--TTHHHHHHT--HHHHHHHHHHSPTTHHHHHHHHHH--S-HHHHHHHHT--HHHHHHHHHHHHHHHHHHHHHHS-------